Protein AF-A0A447JDV8-F1 (afdb_monomer_lite)

Radius of gyration: 27.33 Å; chains: 1; bounding box: 25×71×63 Å

Structure (mmCIF, N/CA/C/O backbone):
data_AF-A0A447JDV8-F1
#
_entry.id   AF-A0A447JDV8-F1
#
loop_
_atom_site.group_PDB
_atom_site.id
_atom_site.type_symbol
_atom_site.label_atom_id
_atom_site.label_alt_id
_atom_site.label_comp_id
_atom_site.label_asym_id
_atom_site.label_entity_id
_atom_site.label_seq_id
_atom_site.pdbx_PDB_ins_code
_atom_site.Cartn_x
_atom_site.Cartn_y
_atom_site.Cartn_z
_atom_site.occupancy
_atom_site.B_iso_or_equiv
_atom_site.auth_seq_id
_atom_site.auth_comp_id
_atom_site.auth_asym_id
_atom_site.auth_atom_id
_atom_site.pdbx_PDB_model_num
ATOM 1 N N . MET A 1 1 ? -1.493 -25.692 1.044 1.00 58.22 1 MET A N 1
ATOM 2 C CA . MET A 1 1 ? -0.150 -25.091 0.881 1.00 58.22 1 MET A CA 1
ATOM 3 C C . MET A 1 1 ? 0.325 -25.162 -0.564 1.00 58.22 1 MET A C 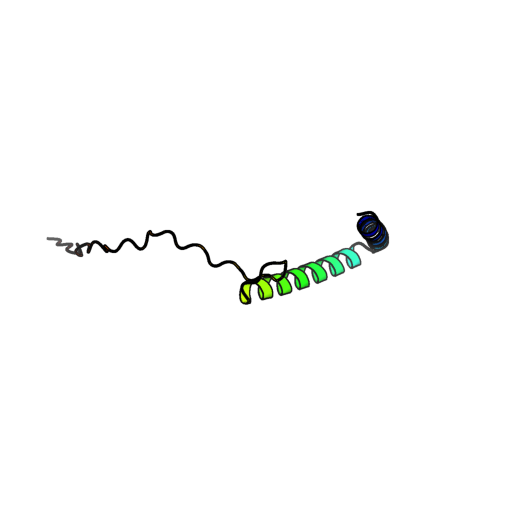1
ATOM 5 O O . MET A 1 1 ? 0.777 -24.149 -1.068 1.00 58.22 1 MET A O 1
ATOM 9 N N . ASP A 1 2 ? 0.140 -26.295 -1.248 1.00 72.56 2 ASP A N 1
ATOM 10 C CA . ASP A 1 2 ? 0.581 -26.498 -2.641 1.00 72.56 2 ASP A CA 1
ATOM 11 C C . ASP A 1 2 ? -0.109 -25.574 -3.675 1.00 72.56 2 ASP A C 1
ATOM 13 O O . ASP A 1 2 ? 0.512 -25.095 -4.617 1.00 72.56 2 ASP A O 1
ATOM 17 N N . GLU A 1 3 ? -1.389 -25.246 -3.479 1.00 73.06 3 GLU A N 1
ATOM 18 C CA . GLU A 1 3 ? -2.113 -24.318 -4.366 1.00 73.06 3 GLU A CA 1
ATOM 19 C C . GLU A 1 3 ? -1.666 -22.862 -4.218 1.00 73.06 3 GLU A C 1
ATOM 21 O O . GLU A 1 3 ? -1.582 -22.143 -5.210 1.00 73.06 3 GLU A O 1
ATOM 26 N N . LEU A 1 4 ? -1.340 -22.428 -2.996 1.00 79.50 4 LEU A N 1
ATOM 27 C CA . LEU A 1 4 ? -0.864 -21.065 -2.757 1.00 79.50 4 LEU A CA 1
ATOM 28 C C . LEU A 1 4 ? 0.506 -20.854 -3.406 1.00 79.50 4 LEU A C 1
ATOM 30 O O . LEU A 1 4 ? 0.734 -19.810 -4.006 1.00 79.50 4 LEU A O 1
ATOM 34 N N . GLN A 1 5 ? 1.371 -21.871 -3.349 1.00 80.94 5 GLN A N 1
ATOM 35 C CA . GLN A 1 5 ? 2.666 -21.839 -4.021 1.00 80.94 5 GLN A CA 1
ATOM 36 C C . GLN A 1 5 ? 2.507 -21.754 -5.545 1.00 80.94 5 GLN A C 1
ATOM 38 O O . GLN A 1 5 ? 3.148 -20.925 -6.176 1.00 80.94 5 GLN A O 1
ATOM 43 N N . LYS A 1 6 ? 1.581 -22.522 -6.138 1.00 79.19 6 LYS A N 1
ATOM 44 C CA . LYS A 1 6 ? 1.289 -22.449 -7.584 1.00 79.19 6 LYS A CA 1
ATOM 45 C C . LYS A 1 6 ? 0.804 -21.068 -8.019 1.00 79.19 6 LYS A C 1
ATOM 47 O O . LYS A 1 6 ? 1.158 -20.604 -9.101 1.00 79.19 6 LYS A O 1
ATOM 52 N N . VAL A 1 7 ? -0.003 -20.412 -7.186 1.00 78.62 7 VAL A N 1
ATOM 53 C CA . VAL A 1 7 ? -0.449 -19.036 -7.435 1.00 78.62 7 VAL A CA 1
ATOM 54 C C . VAL A 1 7 ? 0.724 -18.060 -7.343 1.00 78.62 7 VAL A C 1
ATOM 56 O O . VAL A 1 7 ? 0.833 -17.181 -8.196 1.00 78.62 7 VAL A O 1
ATOM 59 N N . ASP A 1 8 ? 1.606 -18.224 -6.358 1.00 83.44 8 ASP A N 1
ATOM 60 C CA . ASP A 1 8 ? 2.783 -17.368 -6.173 1.00 83.44 8 ASP A CA 1
ATOM 61 C C . ASP A 1 8 ? 3.787 -17.508 -7.329 1.00 83.44 8 ASP A C 1
ATOM 63 O O . ASP A 1 8 ? 4.257 -16.510 -7.881 1.00 83.44 8 ASP A O 1
ATOM 67 N N . ASP A 1 9 ? 4.033 -18.737 -7.784 1.00 85.19 9 ASP A N 1
ATOM 68 C CA . ASP A 1 9 ? 4.918 -19.034 -8.911 1.00 85.19 9 ASP A CA 1
ATOM 69 C C . ASP A 1 9 ? 4.357 -18.466 -10.227 1.00 85.19 9 ASP A C 1
ATOM 71 O O . ASP A 1 9 ? 5.076 -17.815 -10.994 1.00 85.19 9 ASP A O 1
ATOM 75 N N . TRP A 1 10 ? 3.052 -18.642 -10.477 1.00 85.00 10 TRP A N 1
ATOM 76 C CA . TRP A 1 10 ? 2.374 -18.069 -11.646 1.00 85.00 10 TRP A CA 1
ATOM 77 C C . TRP A 1 10 ? 2.397 -16.535 -11.630 1.00 85.00 10 TRP A C 1
ATOM 79 O O . TRP A 1 10 ? 2.687 -15.902 -12.650 1.00 85.00 10 TRP A O 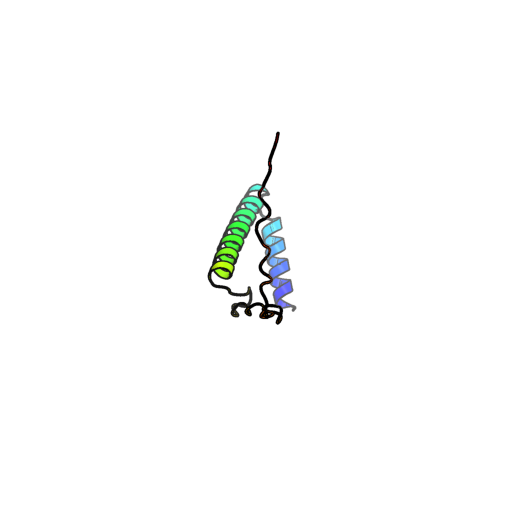1
ATOM 89 N N . LEU A 1 11 ? 2.145 -15.925 -10.470 1.00 84.81 11 LEU A N 1
ATOM 90 C CA . LEU A 1 11 ? 2.186 -14.476 -10.307 1.00 84.81 11 LEU A CA 1
ATOM 91 C C . LEU A 1 11 ? 3.606 -13.937 -10.508 1.00 84.81 11 LEU A C 1
ATOM 93 O O . LEU A 1 11 ? 3.797 -12.915 -11.168 1.00 84.81 11 LEU A O 1
ATOM 97 N N . THR A 1 12 ? 4.612 -14.641 -9.994 1.00 83.25 12 THR A N 1
ATOM 98 C CA . THR A 1 12 ? 6.025 -14.292 -10.165 1.00 83.25 12 THR A CA 1
ATOM 99 C C . THR A 1 12 ? 6.427 -14.336 -11.637 1.00 83.25 12 THR A C 1
ATOM 101 O O . THR A 1 12 ? 7.047 -13.391 -12.131 1.00 83.25 12 THR A O 1
ATOM 104 N N . ALA A 1 13 ? 6.011 -15.374 -12.367 1.00 83.44 13 ALA A N 1
ATOM 105 C CA . ALA A 1 13 ? 6.239 -15.478 -13.805 1.00 83.44 13 ALA A CA 1
ATOM 106 C C . ALA A 1 13 ? 5.544 -14.346 -14.582 1.00 83.44 13 ALA A C 1
ATOM 108 O O . ALA A 1 13 ? 6.140 -13.746 -15.477 1.00 83.44 13 ALA A O 1
ATOM 109 N N . LEU A 1 14 ? 4.312 -13.987 -14.213 1.00 81.44 14 LEU A N 1
ATOM 110 C CA . LEU A 1 14 ? 3.601 -12.855 -14.810 1.00 81.44 14 LEU A CA 1
ATOM 111 C C . LEU A 1 14 ? 4.331 -11.524 -14.556 1.00 81.44 14 LEU A C 1
ATOM 113 O O . LEU A 1 14 ? 4.466 -10.703 -15.462 1.00 81.44 14 LEU A O 1
ATOM 117 N N . LEU A 1 15 ? 4.851 -11.325 -13.342 1.00 82.12 15 LEU A N 1
ATOM 118 C CA . LEU A 1 15 ? 5.603 -10.126 -12.960 1.00 82.12 15 LEU A CA 1
ATOM 119 C C . LEU A 1 15 ? 6.967 -10.022 -13.639 1.00 82.12 15 LEU A C 1
ATOM 121 O O . LEU A 1 15 ? 7.418 -8.905 -13.889 1.00 82.12 15 LEU A O 1
ATOM 125 N N . ALA A 1 16 ? 7.612 -11.150 -13.939 1.00 80.50 16 ALA A N 1
ATOM 126 C CA . ALA A 1 16 ? 8.870 -11.188 -14.680 1.00 80.50 16 ALA A CA 1
ATOM 127 C C . ALA A 1 16 ? 8.697 -10.769 -16.151 1.00 80.50 16 ALA A C 1
ATOM 129 O O . ALA A 1 16 ? 9.610 -10.191 -16.732 1.00 80.50 16 ALA A O 1
ATOM 130 N N . ASN A 1 17 ? 7.517 -11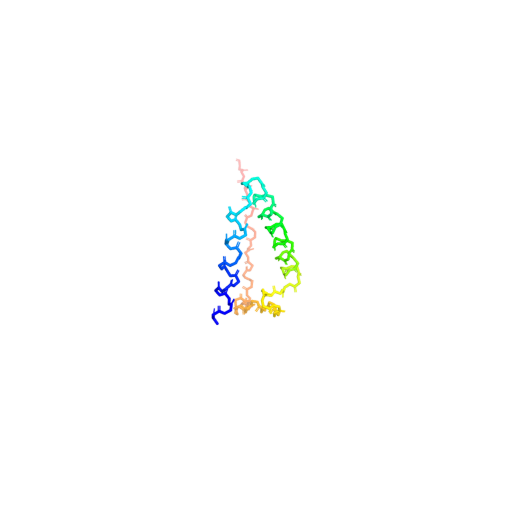.015 -16.729 1.00 78.56 17 ASN A N 1
ATOM 131 C CA . ASN A 1 17 ? 7.189 -10.657 -18.112 1.00 78.56 17 ASN A CA 1
ATOM 132 C C . ASN A 1 17 ? 6.669 -9.215 -18.276 1.00 78.56 17 ASN A C 1
ATOM 134 O O . ASN A 1 17 ? 6.462 -8.754 -19.397 1.00 78.56 17 ASN A O 1
ATOM 138 N N . LEU A 1 18 ? 6.444 -8.488 -17.178 1.00 81.94 18 LEU A N 1
ATOM 139 C CA . LEU A 1 18 ? 6.004 -7.094 -17.207 1.00 81.94 18 LEU A CA 1
ATOM 140 C C . LEU A 1 18 ? 7.201 -6.145 -17.311 1.00 81.94 18 LEU A C 1
ATOM 142 O O . LEU A 1 18 ? 8.155 -6.241 -16.540 1.00 81.94 18 LEU A O 1
ATOM 146 N N . GLU A 1 19 ? 7.107 -5.144 -18.192 1.00 82.19 19 GLU A N 1
ATOM 147 C CA . GLU A 1 19 ? 8.078 -4.050 -18.203 1.00 82.19 19 GLU A CA 1
ATOM 148 C C . GLU A 1 19 ? 8.150 -3.357 -16.825 1.00 82.19 19 GLU A C 1
ATOM 150 O O . GLU A 1 19 ? 7.118 -3.190 -16.154 1.00 82.19 19 GLU A O 1
ATOM 155 N N . PRO A 1 20 ? 9.331 -2.857 -16.404 1.00 81.75 20 PRO A N 1
ATOM 156 C CA . PRO A 1 20 ? 9.508 -2.225 -15.094 1.00 81.75 20 PRO A CA 1
ATOM 157 C C . PRO A 1 20 ? 8.501 -1.097 -14.809 1.00 81.75 20 PRO A C 1
ATOM 159 O O . PRO A 1 20 ? 8.025 -0.935 -13.681 1.00 81.75 20 PRO A O 1
ATOM 162 N N . ALA A 1 21 ? 8.124 -0.332 -15.838 1.00 83.19 21 ALA A N 1
ATOM 163 C CA . ALA A 1 21 ? 7.134 0.735 -15.731 1.00 83.19 21 ALA A CA 1
ATOM 164 C C . ALA A 1 21 ? 5.722 0.205 -15.423 1.00 83.19 21 ALA A C 1
ATOM 166 O O . ALA A 1 21 ? 5.018 0.775 -14.583 1.00 83.19 21 ALA A O 1
ATOM 167 N N . ALA A 1 22 ? 5.312 -0.892 -16.064 1.00 84.56 22 ALA A N 1
ATOM 168 C CA . ALA A 1 22 ? 4.015 -1.521 -15.840 1.00 84.56 22 ALA A CA 1
ATOM 169 C C . ALA A 1 22 ? 3.936 -2.143 -14.437 1.00 84.56 22 ALA A C 1
ATOM 171 O O . ALA A 1 22 ? 2.962 -1.912 -13.715 1.00 84.56 22 ALA A O 1
ATOM 172 N N . ARG A 1 23 ? 5.010 -2.812 -13.994 1.00 86.06 23 ARG A N 1
ATOM 173 C CA . ARG A 1 23 ? 5.125 -3.352 -12.631 1.00 86.06 23 ARG A CA 1
ATOM 174 C C . ARG A 1 23 ? 4.979 -2.259 -11.572 1.00 86.06 23 ARG A C 1
ATOM 176 O O . ARG A 1 23 ? 4.187 -2.398 -10.643 1.00 86.06 23 ARG A O 1
ATOM 183 N N . ASN A 1 24 ? 5.675 -1.135 -11.738 1.00 86.56 24 ASN A N 1
ATOM 184 C CA . ASN A 1 24 ? 5.583 -0.006 -10.808 1.00 86.56 24 ASN A CA 1
ATOM 185 C C . ASN A 1 24 ? 4.176 0.603 -10.749 1.00 86.56 24 ASN A C 1
ATOM 187 O O . ASN A 1 24 ? 3.703 0.957 -9.666 1.00 86.56 24 ASN A O 1
ATOM 191 N N . ARG A 1 25 ? 3.486 0.724 -11.891 1.00 88.81 25 ARG A N 1
ATOM 192 C CA . ARG A 1 25 ? 2.097 1.213 -11.936 1.00 88.81 25 ARG A CA 1
ATOM 193 C C . ARG A 1 25 ? 1.151 0.274 -11.190 1.00 88.81 25 ARG A C 1
ATOM 195 O O . ARG A 1 25 ? 0.391 0.744 -10.345 1.00 88.81 25 ARG A O 1
ATOM 202 N N . MET A 1 26 ? 1.256 -1.029 -11.439 1.00 88.25 26 MET A N 1
ATOM 203 C CA . MET A 1 26 ? 0.443 -2.046 -10.771 1.00 88.25 26 MET A CA 1
ATOM 204 C C . MET A 1 26 ? 0.674 -2.046 -9.252 1.00 88.25 26 MET A C 1
ATOM 206 O O . MET A 1 26 ? -0.280 -1.938 -8.484 1.00 88.25 26 MET A O 1
ATOM 210 N N . MET A 1 27 ? 1.934 -2.070 -8.799 1.00 88.94 27 MET A N 1
ATOM 211 C CA . MET A 1 27 ? 2.258 -2.050 -7.364 1.00 88.94 27 MET A CA 1
ATOM 212 C C . MET A 1 27 ? 1.743 -0.780 -6.674 1.00 88.94 27 MET A C 1
ATOM 214 O O . MET A 1 27 ? 1.238 -0.843 -5.554 1.00 88.94 27 MET A O 1
ATOM 218 N N . ARG A 1 28 ? 1.800 0.377 -7.350 1.00 93.50 28 ARG A N 1
ATOM 219 C CA . ARG A 1 28 ? 1.208 1.624 -6.838 1.00 93.50 28 ARG A CA 1
ATOM 220 C C . ARG A 1 28 ? -0.308 1.518 -6.686 1.00 93.50 28 ARG A C 1
ATOM 222 O O . ARG A 1 28 ? -0.834 1.963 -5.669 1.00 93.50 28 ARG A O 1
ATOM 229 N N . GLN A 1 29 ? -1.007 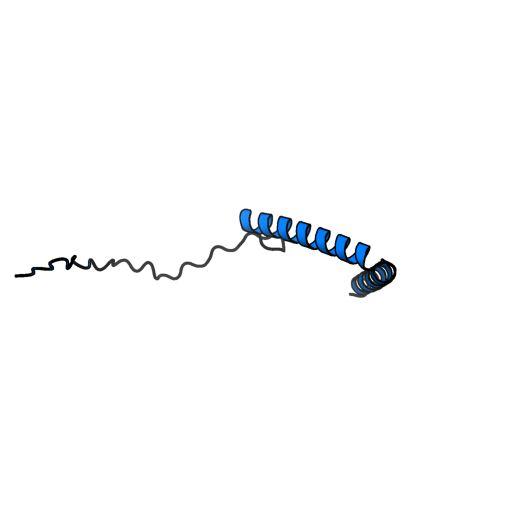0.943 -7.663 1.00 92.75 29 GLN A N 1
ATOM 230 C CA . GLN A 1 29 ? -2.457 0.745 -7.586 1.00 92.75 29 GLN A CA 1
ATOM 231 C C . GLN A 1 29 ? -2.837 -0.200 -6.439 1.00 92.75 29 GLN A C 1
ATOM 233 O O . GLN A 1 29 ? -3.717 0.139 -5.646 1.00 92.75 29 GLN A O 1
ATOM 238 N N . LEU A 1 30 ? -2.123 -1.320 -6.290 1.00 92.50 30 LEU A N 1
ATOM 239 C CA . LEU A 1 30 ? -2.318 -2.259 -5.181 1.00 92.50 30 LEU A CA 1
ATOM 240 C C . LEU A 1 30 ? -2.103 -1.583 -3.822 1.00 92.50 30 LEU A C 1
ATOM 242 O O . LEU A 1 30 ? -2.964 -1.662 -2.948 1.00 92.50 30 LEU A O 1
ATOM 246 N N . ALA A 1 31 ? -1.008 -0.837 -3.656 1.00 93.31 31 ALA A N 1
ATOM 247 C CA . ALA A 1 31 ? -0.730 -0.112 -2.417 1.00 93.31 31 ALA A CA 1
ATOM 248 C C . ALA A 1 31 ? -1.818 0.928 -2.086 1.00 93.31 31 ALA A C 1
ATOM 250 O O . ALA A 1 31 ? -2.201 1.090 -0.925 1.00 93.31 31 ALA A O 1
ATOM 251 N N . GLN A 1 32 ? -2.358 1.620 -3.096 1.00 97.00 32 GLN A N 1
ATOM 252 C CA . GLN A 1 32 ? -3.462 2.564 -2.906 1.00 97.00 32 GLN A CA 1
ATOM 253 C C . GLN A 1 32 ? -4.749 1.865 -2.456 1.00 97.00 32 GLN A C 1
ATOM 255 O O . GLN A 1 32 ? -5.420 2.361 -1.549 1.00 97.00 32 GLN A O 1
ATOM 260 N N . GLN A 1 33 ? -5.094 0.725 -3.056 1.00 95.25 33 GLN A N 1
ATOM 261 C CA . GLN A 1 33 ? -6.264 -0.063 -2.658 1.00 95.25 33 GLN A CA 1
ATOM 262 C C . GLN A 1 33 ? -6.108 -0.636 -1.246 1.00 95.25 33 GLN A C 1
ATOM 264 O O . GLN A 1 33 ? -7.029 -0.522 -0.434 1.00 95.25 33 GLN A O 1
ATOM 269 N N . LEU A 1 34 ? -4.926 -1.163 -0.916 1.00 94.69 34 LEU A N 1
ATOM 270 C CA . LEU A 1 34 ? -4.611 -1.648 0.426 1.00 94.69 34 LEU A CA 1
ATOM 271 C C . LEU A 1 34 ? -4.760 -0.530 1.463 1.00 94.69 34 LEU A C 1
ATOM 273 O O . LEU A 1 34 ? -5.430 -0.709 2.477 1.00 94.69 34 LEU A O 1
ATOM 277 N N . ARG A 1 35 ? -4.218 0.662 1.178 1.00 95.38 35 ARG A N 1
ATOM 278 C CA . ARG A 1 35 ? -4.364 1.834 2.052 1.00 95.38 35 ARG A CA 1
ATOM 279 C C . ARG A 1 35 ? -5.829 2.221 2.257 1.00 95.38 35 ARG A C 1
ATOM 281 O O . ARG A 1 35 ? -6.214 2.502 3.388 1.00 95.38 35 ARG A O 1
ATOM 288 N N . ARG A 1 36 ? -6.642 2.239 1.194 1.00 94.56 36 ARG A N 1
ATOM 289 C CA . ARG A 1 36 ? -8.084 2.545 1.282 1.00 94.56 36 ARG A CA 1
ATOM 290 C C . ARG A 1 36 ? -8.818 1.530 2.158 1.00 94.56 36 ARG A C 1
ATOM 292 O O . ARG A 1 36 ? -9.563 1.928 3.049 1.00 94.56 36 ARG A O 1
ATOM 299 N N . THR A 1 37 ? -8.546 0.245 1.953 1.00 90.44 37 THR A N 1
ATOM 300 C CA . THR A 1 37 ? -9.121 -0.849 2.749 1.00 90.44 37 THR A CA 1
ATOM 301 C C . THR A 1 37 ? -8.727 -0.719 4.219 1.00 90.44 37 THR A C 1
ATOM 303 O O . THR A 1 37 ? -9.583 -0.737 5.097 1.00 90.44 37 THR A O 1
ATOM 306 N N . GLN A 1 38 ? -7.444 -0.473 4.503 1.00 91.44 38 GLN A N 1
ATOM 307 C CA . GLN A 1 38 ? -6.953 -0.276 5.866 1.00 91.44 38 GLN A CA 1
ATOM 308 C C . GLN A 1 38 ? -7.594 0.944 6.543 1.00 91.44 38 GLN A C 1
ATOM 310 O O . GLN A 1 38 ? -7.976 0.873 7.708 1.00 91.44 38 GLN A O 1
ATOM 315 N N . GLN A 1 39 ? -7.747 2.061 5.824 1.00 94.25 39 GLN A N 1
ATOM 316 C CA . GLN A 1 39 ? -8.439 3.248 6.336 1.00 94.25 39 GLN A CA 1
ATOM 317 C C . GLN A 1 39 ? -9.902 2.953 6.674 1.00 94.25 39 GLN A C 1
ATOM 319 O O . GLN A 1 39 ? -10.396 3.404 7.708 1.00 94.25 39 GLN A O 1
ATOM 324 N N . GLN A 1 40 ? -10.589 2.181 5.831 1.00 92.75 40 GLN A N 1
ATOM 325 C CA . GLN A 1 40 ? -11.963 1.763 6.083 1.00 92.75 40 GLN A CA 1
ATOM 326 C C . GLN A 1 40 ? -12.058 0.839 7.302 1.00 92.75 40 GLN A C 1
ATOM 328 O O . GLN A 1 40 ? -12.912 1.061 8.156 1.00 92.75 40 GLN A O 1
ATOM 333 N N . ASN A 1 41 ? -11.146 -0.124 7.433 1.00 90.56 41 ASN A N 1
ATOM 334 C CA . ASN A 1 41 ? -11.066 -1.010 8.593 1.00 90.56 41 ASN A CA 1
ATOM 335 C C . ASN A 1 41 ? -10.837 -0.223 9.890 1.00 90.56 41 ASN A C 1
ATOM 337 O O . ASN A 1 41 ? -11.575 -0.411 10.852 1.00 90.56 41 ASN A O 1
ATOM 341 N N . ILE A 1 42 ? -9.904 0.737 9.901 1.00 88.75 42 ILE A N 1
ATOM 342 C CA . ILE A 1 42 ? -9.668 1.619 11.058 1.00 88.75 42 ILE A CA 1
ATOM 343 C C . ILE A 1 42 ? -10.926 2.423 11.398 1.00 88.75 42 ILE A C 1
ATOM 345 O O . ILE A 1 42 ? -11.330 2.475 12.559 1.00 88.75 42 ILE A O 1
ATOM 349 N N . ARG A 1 43 ? -11.572 3.026 10.391 1.00 91.75 43 ARG A N 1
ATOM 350 C CA . ARG A 1 43 ? -12.802 3.809 10.582 1.00 91.75 43 ARG A CA 1
ATOM 351 C C . ARG A 1 43 ? -13.926 2.969 11.187 1.00 91.75 43 ARG A C 1
ATOM 353 O O . ARG A 1 43 ? -14.671 3.471 12.022 1.00 91.75 43 ARG A O 1
ATOM 360 N N . LEU A 1 44 ? -14.056 1.721 10.750 1.00 92.44 44 LEU A N 1
ATOM 361 C CA . LEU A 1 44 ? -15.074 0.792 11.230 1.00 92.44 44 LEU A CA 1
ATOM 362 C C . LEU A 1 44 ? -14.669 0.062 12.514 1.00 92.44 44 LEU A C 1
ATOM 364 O O . LEU A 1 44 ? -15.466 -0.730 13.004 1.00 92.44 44 LEU A O 1
ATOM 368 N N . GLN A 1 45 ? -13.462 0.305 13.042 1.00 91.44 45 GLN A N 1
ATOM 369 C CA . GLN A 1 45 ? -12.886 -0.483 14.130 1.00 91.44 45 GLN A CA 1
ATOM 370 C C . GLN A 1 45 ? -12.970 -1.985 13.820 1.00 91.44 45 GLN A C 1
ATOM 372 O O . GLN A 1 45 ? -13.542 -2.759 14.579 1.00 91.44 45 GLN A O 1
ATOM 377 N N . ARG A 1 46 ? -12.442 -2.392 12.662 1.00 90.81 46 ARG A N 1
ATOM 378 C CA . ARG A 1 46 ? -12.379 -3.787 12.216 1.00 90.81 46 ARG A CA 1
ATOM 379 C C . ARG A 1 46 ? -10.936 -4.223 12.035 1.00 90.81 46 ARG A C 1
ATOM 381 O O . ARG A 1 46 ? -10.094 -3.464 11.553 1.00 90.81 46 ARG A O 1
ATOM 388 N N . ASN A 1 47 ? -10.675 -5.460 12.407 1.00 87.94 47 ASN A N 1
ATOM 389 C CA . ASN A 1 47 ? -9.417 -6.141 12.173 1.00 87.94 47 ASN A CA 1
ATOM 390 C C . ASN A 1 47 ? -9.324 -6.617 10.706 1.00 87.94 47 ASN A C 1
ATOM 392 O O . ASN A 1 47 ? -10.336 -6.652 9.997 1.00 87.94 47 ASN A O 1
ATOM 396 N N . PRO A 1 48 ? -8.123 -6.983 10.219 1.00 80.44 48 PRO A N 1
ATOM 397 C CA . PRO A 1 48 ? -7.932 -7.480 8.852 1.00 80.44 48 PRO A CA 1
ATOM 398 C C . PRO A 1 48 ? -8.701 -8.773 8.542 1.00 80.44 48 PRO A C 1
ATOM 400 O O . PRO A 1 48 ? -9.069 -9.000 7.395 1.00 80.44 48 PRO A O 1
ATOM 403 N N . ASP A 1 49 ? -8.970 -9.591 9.560 1.00 84.38 49 ASP A N 1
ATOM 404 C CA . ASP A 1 49 ? -9.798 -10.803 9.493 1.00 84.38 49 ASP A CA 1
ATOM 405 C C . ASP A 1 49 ? -11.313 -10.499 9.481 1.00 84.38 49 ASP A C 1
ATOM 407 O O . ASP A 1 49 ? -12.142 -11.404 9.433 1.00 84.38 49 ASP A O 1
ATOM 411 N N . GLY A 1 50 ? -11.688 -9.216 9.523 1.00 77.06 50 GLY A N 1
ATOM 412 C CA . GLY A 1 50 ? -13.067 -8.744 9.507 1.00 77.06 50 GLY A CA 1
ATOM 413 C C . GLY A 1 50 ? -13.750 -8.714 10.875 1.00 77.06 50 GLY A C 1
ATOM 414 O O . GLY A 1 50 ? -14.869 -8.182 10.950 1.00 77.06 50 GLY A O 1
ATOM 415 N N . SER A 1 51 ? -13.096 -9.223 11.929 1.00 86.56 51 SER A N 1
ATOM 416 C CA . SER A 1 51 ? -13.590 -9.170 13.308 1.00 86.56 51 SER A CA 1
ATOM 417 C C . SER A 1 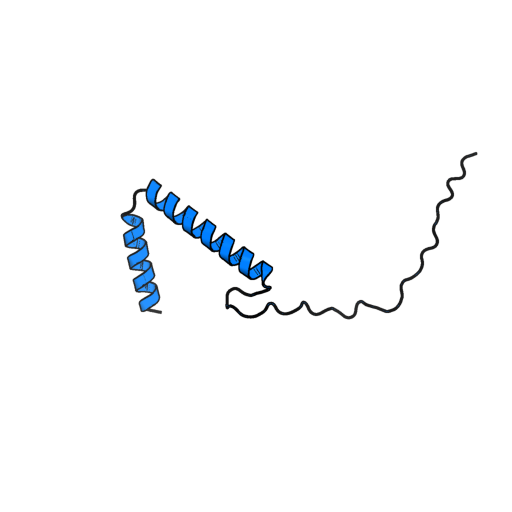51 ? -13.633 -7.728 13.827 1.00 86.56 51 SER A C 1
ATOM 419 O O . SER A 1 51 ? -12.951 -6.837 13.312 1.00 86.56 51 SER A O 1
ATOM 421 N N . GLY A 1 52 ? -14.489 -7.464 14.815 1.00 84.88 52 GLY A N 1
ATOM 422 C CA . GLY A 1 52 ? -14.512 -6.167 15.490 1.00 84.88 52 GLY A CA 1
ATOM 423 C C . GLY A 1 52 ? -13.218 -5.938 16.270 1.00 84.88 52 GLY A C 1
ATOM 424 O O . GLY A 1 52 ? -12.611 -6.873 16.785 1.00 84.88 52 GLY A O 1
ATOM 425 N N . TYR A 1 53 ? -12.787 -4.688 16.363 1.00 85.50 53 TYR A N 1
ATOM 426 C CA . TYR A 1 53 ? -11.653 -4.309 17.189 1.00 85.50 53 TYR A CA 1
ATOM 427 C C . TYR A 1 53 ? -12.041 -4.451 18.662 1.00 85.50 53 TYR A C 1
ATOM 429 O O . TYR A 1 53 ? -12.999 -3.829 19.124 1.00 85.50 53 TYR A O 1
ATOM 437 N N . GLU A 1 54 ? -11.290 -5.261 19.402 1.00 82.56 54 GLU A N 1
ATOM 438 C CA . GLU A 1 54 ? -11.508 -5.451 20.833 1.00 82.56 54 GLU A CA 1
ATOM 439 C C . GLU A 1 54 ? -11.275 -4.127 21.583 1.00 82.56 54 GLU A C 1
ATOM 441 O O . GLU A 1 54 ? -10.183 -3.544 21.490 1.00 82.56 54 GLU A O 1
ATOM 446 N N . PRO A 1 55 ? -12.265 -3.622 22.346 1.00 82.12 55 PRO A N 1
ATOM 447 C CA . PRO A 1 55 ? -12.083 -2.432 23.158 1.00 82.12 55 PRO A CA 1
ATOM 448 C C . PRO A 1 55 ? -10.886 -2.606 24.091 1.00 82.12 55 PRO A C 1
ATOM 450 O O . PRO A 1 55 ? -10.750 -3.605 24.803 1.00 82.12 55 PRO A O 1
ATOM 453 N N . ARG A 1 56 ? -10.002 -1.606 24.124 1.00 79.00 56 ARG A N 1
ATOM 454 C CA . ARG A 1 56 ? -8.847 -1.624 25.026 1.00 79.00 56 ARG A CA 1
ATOM 455 C C . ARG A 1 56 ? -9.339 -1.786 26.467 1.00 79.00 56 ARG A C 1
ATOM 457 O O . ARG A 1 56 ? -10.050 -0.918 26.970 1.00 79.00 56 ARG A O 1
ATOM 464 N N . ARG A 1 57 ? -8.898 -2.849 27.153 1.00 79.06 57 ARG A N 1
ATOM 465 C CA . ARG A 1 57 ? -9.153 -3.044 28.590 1.00 79.06 57 ARG A CA 1
ATOM 466 C C . ARG A 1 57 ? -8.698 -1.804 29.361 1.00 79.06 57 ARG A C 1
ATOM 468 O O . ARG A 1 57 ? -7.504 -1.511 29.447 1.00 79.06 57 ARG A O 1
ATOM 475 N N . VAL A 1 58 ? -9.654 -1.068 29.919 1.00 71.44 58 VAL A N 1
ATOM 476 C CA . VAL A 1 58 ? -9.374 0.032 30.841 1.00 71.44 58 VAL A CA 1
ATOM 477 C C . VAL A 1 58 ? -8.798 -0.562 32.121 1.00 71.44 58 VAL A C 1
ATOM 479 O O . VAL A 1 58 ? -9.489 -1.222 32.891 1.00 71.44 58 VAL A O 1
ATOM 482 N N . THR A 1 59 ? -7.497 -0.369 32.344 1.00 68.81 59 THR A N 1
ATOM 483 C CA . THR A 1 59 ? -6.908 -0.666 33.657 1.00 68.81 59 THR A CA 1
ATOM 484 C C . THR A 1 59 ? -7.594 0.214 34.702 1.00 68.81 59 THR A C 1
ATOM 486 O O . THR A 1 59 ? -7.885 1.378 34.424 1.00 68.81 59 THR A O 1
ATOM 489 N N . ALA A 1 60 ? -7.845 -0.322 35.899 1.00 64.19 60 ALA A N 1
ATOM 490 C CA . ALA A 1 60 ? -8.561 0.322 37.009 1.00 64.19 60 ALA A CA 1
ATOM 491 C C . ALA A 1 60 ? -7.832 1.542 37.629 1.00 64.19 60 ALA A C 1
ATOM 493 O O . ALA A 1 60 ? -7.924 1.810 38.825 1.00 64.19 60 ALA A O 1
ATOM 494 N N . ARG A 1 61 ? -7.088 2.307 36.822 1.00 59.91 61 ARG A N 1
ATOM 495 C CA . ARG A 1 61 ? -6.512 3.605 37.175 1.00 59.91 61 ARG A CA 1
ATOM 496 C C . ARG A 1 61 ? -7.474 4.778 36.975 1.00 59.91 61 ARG A C 1
ATOM 498 O O . ARG A 1 61 ? -7.056 5.918 37.140 1.00 59.91 61 ARG A O 1
ATOM 505 N N . SER A 1 62 ? -8.774 4.537 36.796 1.00 59.22 62 SER A N 1
ATOM 506 C CA . SER A 1 62 ? -9.797 5.484 37.265 1.00 59.22 62 SER A CA 1
ATOM 507 C C . SER A 1 62 ? -9.930 5.372 38.792 1.00 59.22 62 SER A C 1
ATOM 509 O O . SER A 1 62 ? -10.984 5.036 39.332 1.00 59.22 62 SER A O 1
ATOM 511 N N . LYS A 1 63 ? -8.825 5.586 39.514 1.00 58.38 63 LYS A N 1
ATOM 512 C CA . LYS A 1 63 ? -8.841 5.648 40.974 1.00 58.38 63 LYS A CA 1
ATOM 513 C C . LYS A 1 63 ? -9.606 6.922 41.337 1.00 58.38 63 LYS A C 1
ATOM 515 O O . LYS A 1 63 ? -9.188 8.023 40.986 1.00 58.38 63 LYS A O 1
ATOM 520 N N . LYS A 1 64 ? -10.763 6.770 41.982 1.00 55.69 64 LYS A N 1
ATOM 521 C CA . LYS A 1 64 ? -11.550 7.868 42.559 1.00 55.69 64 LYS A CA 1
ATOM 522 C C . LYS A 1 64 ? -10.626 8.643 43.513 1.00 55.69 64 LYS A C 1
ATOM 524 O O . LYS A 1 64 ? -10.188 8.084 44.512 1.00 55.69 64 LYS A O 1
ATOM 529 N N . GLY A 1 65 ? -10.268 9.880 43.167 1.00 60.50 65 GLY A N 1
ATOM 530 C CA . GLY A 1 65 ? -9.328 10.678 43.964 1.00 60.50 65 GLY A CA 1
ATOM 531 C C . GLY A 1 65 ? -8.536 11.689 43.142 1.00 60.50 65 GLY A C 1
ATOM 532 O O . GLY A 1 65 ? -7.313 11.618 43.071 1.00 60.50 65 GLY A O 1
ATOM 533 N N . ARG A 1 66 ? -9.225 12.643 42.508 1.00 59.75 66 ARG A N 1
ATOM 534 C CA . ARG A 1 66 ? -8.574 13.847 41.979 1.00 59.75 66 ARG A CA 1
ATOM 535 C C . ARG A 1 66 ? -8.078 14.660 43.177 1.00 59.75 66 ARG A C 1
ATOM 537 O O . ARG A 1 66 ? -8.883 15.294 43.851 1.00 59.75 66 ARG A O 1
ATOM 544 N N . ILE A 1 67 ? -6.777 14.634 43.458 1.00 65.75 67 ILE A N 1
ATOM 545 C CA . ILE A 1 67 ? -6.163 15.574 44.402 1.00 65.75 67 ILE A CA 1
ATOM 546 C C . ILE A 1 67 ? -6.287 16.968 43.773 1.00 65.75 67 ILE A C 1
ATOM 548 O O . ILE A 1 67 ? -5.696 17.232 42.724 1.00 65.75 67 ILE A O 1
ATOM 552 N N . LYS A 1 68 ? -7.092 17.851 44.378 1.00 61.22 68 LYS A N 1
ATOM 553 C CA . LYS A 1 68 ? -7.071 19.288 44.071 1.00 61.22 68 LYS A CA 1
ATOM 554 C C . LYS A 1 68 ? -5.660 19.802 44.371 1.00 61.22 68 LYS A C 1
ATOM 556 O O . LYS A 1 68 ? -5.215 19.706 45.511 1.00 61.22 68 LYS A O 1
ATOM 561 N N . ARG A 1 69 ? -4.973 20.363 43.376 1.00 65.69 69 ARG A N 1
ATOM 562 C CA . ARG A 1 69 ? -3.827 21.247 43.625 1.00 65.69 69 ARG A CA 1
ATOM 563 C C . ARG A 1 69 ? -4.383 22.667 43.766 1.00 65.69 69 ARG A C 1
ATOM 565 O O . ARG A 1 69 ? -5.142 23.057 42.881 1.00 65.69 69 ARG A O 1
ATOM 572 N N . PRO A 1 70 ? -4.104 23.407 44.851 1.00 57.62 70 PRO A N 1
ATOM 573 C CA . PRO A 1 70 ? -4.417 24.827 44.879 1.00 57.62 70 PRO A CA 1
ATOM 574 C C . PRO A 1 70 ? -3.534 25.556 43.862 1.00 57.62 70 PRO A C 1
ATOM 576 O O . PRO A 1 70 ? -2.352 25.235 43.710 1.00 57.62 70 PRO A O 1
ATOM 579 N N . ASP A 1 71 ? -4.132 26.513 43.161 1.00 62.88 71 ASP A N 1
ATOM 580 C CA . ASP A 1 71 ? -3.439 27.417 42.253 1.00 62.88 71 ASP A CA 1
ATOM 581 C C . ASP A 1 71 ? -2.422 28.243 43.048 1.00 62.88 71 ASP A C 1
ATOM 583 O O . ASP A 1 71 ? -2.793 29.084 43.867 1.00 62.88 71 ASP A O 1
ATOM 587 N N . VAL A 1 72 ? -1.126 28.016 42.818 1.00 64.81 72 VAL A N 1
ATOM 588 C CA . VAL A 1 72 ? -0.097 28.970 43.234 1.00 64.81 72 VAL A CA 1
ATOM 589 C C . VAL A 1 72 ? 0.212 29.872 42.047 1.00 64.81 72 VAL A C 1
ATOM 591 O O . VAL A 1 72 ? 1.039 29.576 41.194 1.00 64.81 72 VAL A O 1
ATOM 594 N N . CYS A 1 73 ? -0.507 30.985 41.976 1.00 55.47 73 CYS A N 1
ATOM 595 C CA . CYS A 1 73 ? -0.125 32.118 41.150 1.00 55.47 73 CYS A CA 1
ATOM 596 C C . CYS A 1 73 ? -0.218 33.371 42.019 1.00 55.47 73 CYS A C 1
ATOM 598 O O . CYS A 1 73 ? -1.274 33.984 42.144 1.00 55.47 73 CYS A O 1
ATOM 600 N N . LYS A 1 74 ? 0.897 33.711 42.670 1.00 56.88 74 LYS A N 1
ATOM 601 C CA . LYS A 1 74 ? 1.175 35.057 43.176 1.00 56.88 74 LYS A CA 1
ATOM 602 C C . LYS A 1 74 ? 2.653 35.346 42.950 1.00 56.88 74 LYS A C 1
ATOM 604 O O . LYS A 1 74 ? 3.489 35.099 43.811 1.00 56.88 74 LYS A O 1
ATOM 609 N N . THR A 1 75 ? 2.968 35.842 41.763 1.00 53.09 75 THR A N 1
ATOM 610 C CA . THR A 1 75 ? 4.155 36.665 41.539 1.00 53.09 75 THR A CA 1
ATOM 611 C C . THR A 1 75 ? 3.845 38.040 42.124 1.00 53.09 75 THR A C 1
ATOM 613 O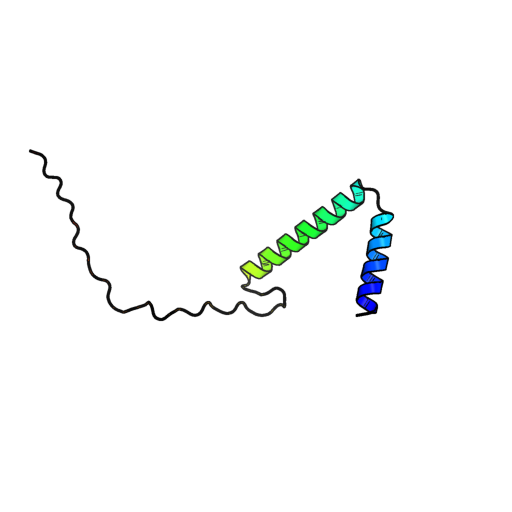 O . THR A 1 75 ? 3.176 38.855 41.498 1.00 53.09 75 THR A O 1
ATOM 616 N N . SER A 1 76 ? 4.279 38.271 43.361 1.00 54.06 76 SER A N 1
ATOM 617 C CA . SER A 1 76 ? 4.411 39.618 43.914 1.00 54.06 76 SER A CA 1
ATOM 618 C C . SER A 1 76 ? 5.846 40.066 43.659 1.00 54.06 76 SER A C 1
ATOM 620 O O . SER A 1 76 ? 6.761 39.565 44.308 1.00 54.06 76 SER A O 1
ATOM 622 N N . HIS A 1 77 ? 6.048 40.972 42.705 1.00 55.34 77 HIS A N 1
ATOM 623 C CA . HIS A 1 77 ? 7.267 41.773 42.641 1.00 55.34 77 HIS A CA 1
ATOM 624 C C . HIS A 1 77 ? 7.024 43.061 43.438 1.00 55.34 77 HIS A C 1
ATOM 626 O O . HIS A 1 77 ? 6.003 43.722 43.244 1.00 55.34 77 HIS A O 1
ATOM 632 N N . HIS A 1 78 ? 7.920 43.341 44.386 1.00 44.84 78 HIS A N 1
ATOM 633 C CA . HIS A 1 78 ? 8.203 44.697 44.854 1.00 44.84 78 HIS A CA 1
ATOM 634 C C . HIS A 1 78 ? 9.098 45.394 43.833 1.00 44.84 78 HIS A C 1
ATOM 636 O O . HIS A 1 78 ? 9.920 44.677 43.214 1.00 44.84 78 HIS A O 1
#

Organism: NCBI:txid1962639

Foldseek 3Di:
DVVVVVVVVVVVVVLVPDDPVRNVVVVVVVVVVVVVVVVVCVVQCADPVRHHNDPPPDDPVVPPDDDDDDDPDDPDDD

Secondary structure (DSSP, 8-state):
-HHHHHHHHHHHHHHHTS-HHHHHHHHHHHHHHHHHHHHHHHHTTB-TTSPBPPPP---S---S---PPP--------

pLDDT: mean 78.6, std 13.2, range [44.84, 97.0]

Sequence (78 aa):
MDELQKVDDWLTALLANLEPAARNRMMRQLAQQLRRTQQQNIRLQRNPDGSGYEPRRVTARSKKGRIKRPDVCKTSHH

InterPro domains:
  IPR006522 Phage virion morphogensis protein [PF05069] (2-70)
  IPR006522 Phage virion morphogensis protein [TIGR01635] (3-67)